Protein AF-A0A9E2E1K8-F1 (afdb_monomer_lite)

Radius of gyration: 17.43 Å; chains: 1; bounding box: 34×33×49 Å

Sequence (71 aa):
GRWELYNLAEDRTETQDLAAKNPKRVEAMAKEWFRLAEDVDRLKGRHLNPVKDKLANLNFRKDTSSGRAQK

Foldseek 3Di:
DADFDDDCVVCVPSPDTCCVVCVVVSVVVLVVVLVCCCPPVVDDDPVSDDDDNDDDDDDPDDDCVVVDPDD

pLDDT: mean 90.59, std 10.46, range [56.28, 98.19]

Structure (mmCIF, N/CA/C/O backbone):
data_AF-A0A9E2E1K8-F1
#
_entry.id   AF-A0A9E2E1K8-F1
#
loop_
_atom_site.group_PDB
_atom_site.id
_atom_site.type_symbol
_atom_site.label_atom_id
_atom_site.label_alt_id
_atom_site.label_comp_id
_atom_site.label_asym_id
_atom_site.label_entity_id
_atom_site.label_seq_id
_atom_site.pdbx_PDB_ins_code
_atom_site.Cartn_x
_atom_site.Cartn_y
_atom_site.Cartn_z
_atom_site.occupancy
_atom_site.B_iso_or_equiv
_atom_site.auth_seq_id
_atom_site.auth_comp_id
_atom_site.auth_asym_id
_atom_site.auth_atom_id
_atom_site.pdbx_PDB_model_num
ATOM 1 N N . GLY A 1 1 ? -1.002 -6.815 7.489 1.00 87.75 1 GLY A N 1
ATOM 2 C CA . GLY A 1 1 ? -2.382 -6.458 7.870 1.00 87.75 1 GLY A CA 1
ATOM 3 C C . GLY A 1 1 ? -3.250 -6.570 6.642 1.00 87.75 1 GLY A C 1
ATOM 4 O O . GLY A 1 1 ? -2.804 -7.225 5.706 1.00 87.75 1 GLY A O 1
ATOM 5 N N . ARG A 1 2 ? -4.428 -5.944 6.650 1.00 94.69 2 ARG A N 1
ATOM 6 C CA . ARG A 1 2 ? -5.255 -5.775 5.447 1.00 94.69 2 ARG A CA 1
ATOM 7 C C . ARG A 1 2 ? -4.753 -4.617 4.593 1.00 94.69 2 ARG A C 1
ATOM 9 O O . ARG A 1 2 ? -3.985 -3.801 5.091 1.00 94.69 2 ARG A O 1
ATOM 16 N N . TRP A 1 3 ? -5.200 -4.554 3.343 1.00 96.69 3 TRP A N 1
ATOM 17 C CA . TRP A 1 3 ? -5.033 -3.363 2.514 1.00 96.69 3 TRP A CA 1
ATOM 18 C C . TRP A 1 3 ? -5.944 -2.230 2.991 1.00 96.69 3 TRP A C 1
ATOM 20 O O . TRP A 1 3 ? -7.073 -2.471 3.421 1.00 96.69 3 TRP A O 1
ATOM 30 N N . GLU A 1 4 ? -5.440 -1.009 2.872 1.00 96.56 4 GLU A N 1
ATOM 31 C CA . GLU A 1 4 ? -6.115 0.240 3.223 1.00 96.56 4 GLU A CA 1
ATOM 32 C C . GLU A 1 4 ? -6.016 1.188 2.021 1.00 96.56 4 GLU A C 1
ATOM 34 O O . GLU A 1 4 ? -5.108 1.051 1.195 1.00 96.56 4 GLU A O 1
ATOM 39 N N . LEU A 1 5 ? -6.974 2.105 1.874 1.00 97.75 5 LEU A N 1
ATOM 40 C CA . LEU A 1 5 ? -7.027 3.018 0.730 1.00 97.75 5 LEU A CA 1
ATOM 41 C C . LEU A 1 5 ? -7.227 4.453 1.194 1.00 97.75 5 LEU A C 1
ATOM 43 O O . LEU A 1 5 ? -8.230 4.754 1.832 1.00 97.75 5 LEU A O 1
ATOM 47 N N . TYR A 1 6 ? -6.338 5.340 0.761 1.00 97.94 6 TYR A N 1
ATOM 48 C CA . TYR A 1 6 ? -6.349 6.749 1.138 1.00 97.94 6 TYR A CA 1
ATOM 49 C C . TYR A 1 6 ? -6.390 7.651 -0.092 1.00 97.94 6 TYR A C 1
ATOM 51 O O . TYR A 1 6 ? -5.779 7.354 -1.123 1.00 97.94 6 TYR A O 1
ATOM 59 N N . ASN A 1 7 ? -7.113 8.766 0.016 1.00 97.62 7 ASN A N 1
ATOM 60 C CA . ASN A 1 7 ? -7.089 9.820 -0.990 1.00 97.62 7 ASN A CA 1
ATOM 61 C C . ASN A 1 7 ? -6.100 10.906 -0.564 1.00 97.62 7 ASN A C 1
ATOM 63 O O . ASN A 1 7 ? -6.471 11.830 0.148 1.00 97.62 7 ASN A O 1
ATOM 67 N N . LEU A 1 8 ? -4.859 10.831 -1.041 1.00 96.88 8 LEU A N 1
ATOM 68 C CA . LEU A 1 8 ? -3.805 11.775 -0.650 1.00 96.88 8 LEU A CA 1
ATOM 69 C C . LEU A 1 8 ? -4.091 13.236 -1.031 1.00 96.88 8 LEU A C 1
ATOM 71 O O . LEU A 1 8 ? -3.487 14.135 -0.452 1.00 96.88 8 LEU A O 1
ATOM 75 N N . ALA A 1 9 ? -4.983 13.497 -1.991 1.00 97.56 9 ALA A N 1
ATOM 76 C CA . ALA A 1 9 ? -5.358 14.865 -2.347 1.00 97.56 9 ALA A CA 1
ATOM 77 C C . ALA A 1 9 ? -6.217 15.534 -1.258 1.00 97.56 9 ALA A C 1
ATOM 79 O O . ALA A 1 9 ? -6.104 16.738 -1.042 1.00 97.56 9 ALA A O 1
ATOM 80 N N . GLU A 1 10 ? -7.049 14.752 -0.567 1.00 96.94 10 GLU A N 1
ATOM 81 C CA . GLU A 1 10 ? -7.991 15.227 0.459 1.00 96.94 10 GLU A CA 1
ATOM 82 C C . GLU A 1 10 ? -7.524 14.894 1.886 1.00 96.94 10 GLU A C 1
ATOM 84 O O . GLU A 1 10 ? -7.843 15.607 2.832 1.00 96.94 10 GLU A O 1
ATOM 89 N N . ASP A 1 11 ? -6.738 13.831 2.038 1.00 96.88 11 ASP A N 1
ATOM 90 C CA . ASP A 1 11 ? -6.247 13.281 3.298 1.00 96.88 11 ASP A CA 1
ATOM 91 C C . ASP A 1 11 ? -4.772 12.901 3.150 1.00 96.88 11 ASP A C 1
ATOM 93 O O . ASP A 1 11 ? -4.384 11.739 3.021 1.00 96.88 11 ASP A O 1
ATOM 97 N N . ARG A 1 12 ? -3.923 13.928 3.167 1.00 96.00 12 ARG A N 1
ATOM 98 C CA . ARG A 1 12 ? -2.460 13.780 3.115 1.00 96.00 12 ARG A CA 1
ATOM 99 C C . ARG A 1 12 ? -1.878 13.034 4.318 1.00 96.00 12 ARG A C 1
ATOM 101 O O . ARG A 1 12 ? -0.708 12.670 4.282 1.00 96.00 12 ARG A O 1
ATOM 108 N N . THR A 1 13 ? -2.655 12.894 5.388 1.00 97.31 13 THR A N 1
ATOM 109 C CA . THR A 1 13 ? -2.242 12.284 6.656 1.00 97.31 13 THR A CA 1
ATOM 110 C C . THR A 1 13 ? -2.762 10.863 6.843 1.00 97.31 13 THR A C 1
ATOM 112 O O . THR A 1 13 ? -2.536 10.301 7.909 1.00 97.31 13 THR A O 1
ATOM 115 N N . GLU A 1 14 ? -3.435 10.293 5.837 1.00 95.88 14 GLU A N 1
ATOM 116 C CA . GLU A 1 14 ? -3.881 8.890 5.823 1.00 95.88 14 GLU A CA 1
ATOM 117 C C . GLU A 1 14 ? -4.705 8.514 7.068 1.00 95.88 14 GLU A C 1
ATOM 119 O O . GLU A 1 14 ? -4.502 7.494 7.721 1.00 95.88 14 GLU A O 1
ATOM 124 N N . THR A 1 15 ? -5.637 9.388 7.437 1.00 96.69 15 THR A N 1
ATOM 125 C CA . THR A 1 15 ? -6.491 9.228 8.620 1.00 96.69 15 THR A CA 1
ATOM 126 C C . THR A 1 15 ? -7.808 8.518 8.316 1.00 96.69 15 THR A C 1
ATOM 128 O O . THR A 1 15 ? -8.425 7.953 9.222 1.00 96.69 15 THR A O 1
ATOM 131 N N . GLN A 1 16 ? -8.260 8.534 7.060 1.00 97.00 16 GLN A N 1
ATOM 132 C CA . GLN A 1 16 ? -9.561 8.015 6.644 1.00 97.00 16 GLN A CA 1
ATOM 133 C C . GLN A 1 16 ? -9.427 6.850 5.660 1.00 97.00 16 GLN A C 1
ATOM 135 O O . GLN A 1 16 ? -9.303 7.049 4.452 1.00 97.00 16 GLN A O 1
ATOM 140 N N . ASP A 1 17 ? -9.535 5.621 6.171 1.00 96.75 17 ASP A N 1
ATOM 141 C CA . ASP A 1 17 ? -9.520 4.412 5.340 1.00 96.75 17 ASP A CA 1
ATOM 142 C C . ASP A 1 17 ? -10.804 4.294 4.491 1.00 96.75 17 ASP A C 1
ATOM 144 O O . ASP A 1 17 ? -11.920 4.122 4.995 1.00 96.75 17 ASP A O 1
ATOM 148 N N . LEU A 1 18 ? -10.638 4.362 3.170 1.00 97.44 18 LEU A N 1
ATOM 149 C CA . LEU A 1 18 ? -11.688 4.251 2.157 1.00 97.44 18 LEU A CA 1
ATOM 150 C C . LEU A 1 18 ? -11.811 2.840 1.565 1.00 97.44 18 LEU A C 1
ATOM 152 O O . LEU A 1 18 ? -12.637 2.640 0.665 1.00 97.44 18 LEU A O 1
ATOM 156 N N . ALA A 1 19 ? -11.034 1.859 2.037 1.00 96.88 19 ALA A N 1
ATOM 157 C CA . ALA A 1 19 ? -10.988 0.519 1.450 1.00 96.88 19 ALA A CA 1
ATOM 158 C C . ALA A 1 19 ? -12.362 -0.164 1.431 1.00 96.88 19 ALA A C 1
ATOM 160 O O . ALA A 1 19 ? -12.765 -0.719 0.408 1.00 96.88 19 ALA A O 1
ATOM 161 N N . ALA A 1 20 ? -13.124 -0.049 2.523 1.00 95.81 20 ALA A N 1
ATOM 162 C CA . ALA A 1 20 ? -14.469 -0.619 2.623 1.00 95.81 20 ALA A CA 1
ATOM 163 C C . ALA A 1 20 ? -15.470 0.025 1.646 1.00 95.81 20 ALA A C 1
ATOM 165 O O . ALA A 1 20 ? -16.389 -0.639 1.173 1.00 95.81 20 ALA A O 1
ATOM 166 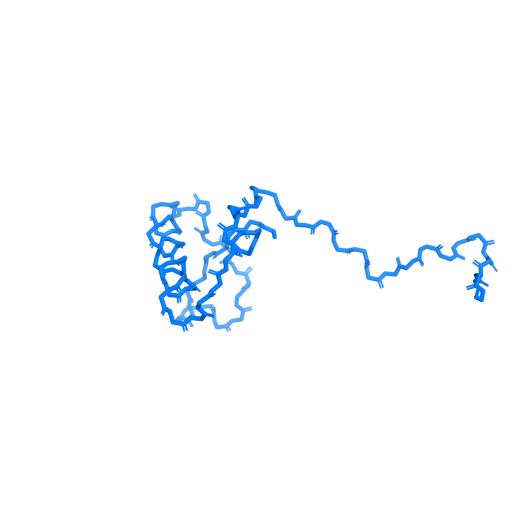N N . LYS A 1 21 ? -15.287 1.313 1.323 1.00 97.50 21 LYS A N 1
ATOM 167 C CA . LYS A 1 21 ? -16.148 2.049 0.385 1.00 97.50 21 LYS A CA 1
ATOM 168 C C . LYS A 1 21 ? -15.794 1.755 -1.074 1.00 97.50 21 LYS A C 1
ATOM 170 O O . LYS A 1 21 ? -16.668 1.809 -1.932 1.00 97.50 21 LYS A O 1
ATOM 175 N N . ASN A 1 22 ? -14.530 1.434 -1.360 1.00 97.06 22 ASN A N 1
ATOM 176 C CA . ASN A 1 22 ? -14.017 1.258 -2.721 1.00 97.06 22 ASN A CA 1
ATOM 177 C C . ASN A 1 22 ? -13.248 -0.071 -2.903 1.00 97.06 22 ASN A C 1
ATOM 179 O O . ASN A 1 22 ? -12.090 -0.057 -3.333 1.00 97.06 22 ASN A O 1
ATOM 183 N N . PRO A 1 23 ? -13.870 -1.239 -2.653 1.00 96.44 23 PRO A N 1
ATOM 184 C CA . PRO A 1 23 ? -13.168 -2.528 -2.654 1.00 96.44 23 PRO A CA 1
ATOM 185 C C . PRO A 1 23 ? -12.561 -2.886 -4.019 1.00 96.44 23 PRO A C 1
ATOM 187 O O . PRO A 1 23 ? -11.455 -3.414 -4.090 1.00 96.44 23 PRO A O 1
ATOM 190 N N . LYS A 1 24 ? -13.229 -2.522 -5.123 1.00 97.81 24 LYS A N 1
ATOM 191 C CA . LYS A 1 24 ? -12.712 -2.754 -6.485 1.00 97.81 24 LYS A CA 1
ATOM 192 C C . LYS A 1 24 ? -11.411 -1.993 -6.757 1.00 97.81 24 LYS A C 1
ATOM 194 O O . LYS A 1 24 ? -10.546 -2.485 -7.477 1.00 97.81 24 LYS A O 1
ATOM 199 N N . ARG A 1 25 ? -11.264 -0.788 -6.189 1.00 97.44 25 ARG A N 1
ATOM 200 C CA . ARG A 1 25 ? -10.048 0.023 -6.347 1.00 97.44 25 ARG A CA 1
ATOM 201 C C . ARG A 1 25 ? -8.882 -0.612 -5.598 1.00 97.44 25 ARG A C 1
ATOM 203 O O . ARG A 1 25 ? -7.795 -0.700 -6.161 1.00 97.44 25 ARG A O 1
ATOM 210 N N . VAL A 1 26 ? -9.138 -1.096 -4.383 1.00 97.38 26 VAL A N 1
ATOM 211 C CA . VAL A 1 26 ? -8.158 -1.845 -3.585 1.00 97.38 26 VAL A CA 1
ATOM 212 C C . VAL A 1 26 ? -7.691 -3.085 -4.338 1.00 97.38 26 VAL A C 1
ATOM 214 O O . VAL A 1 26 ? -6.492 -3.291 -4.472 1.00 97.38 26 VAL A O 1
ATOM 217 N N . GLU A 1 27 ? -8.615 -3.873 -4.894 1.00 96.56 27 GLU A N 1
ATOM 218 C CA . GLU A 1 27 ? -8.270 -5.085 -5.644 1.00 96.56 27 GLU A CA 1
ATOM 219 C C . GLU A 1 27 ? -7.380 -4.782 -6.860 1.00 96.56 27 GLU A C 1
ATOM 221 O O . GLU A 1 27 ? -6.364 -5.445 -7.069 1.00 96.56 27 GLU A O 1
ATOM 226 N N . ALA A 1 28 ? -7.729 -3.761 -7.648 1.00 98.19 28 ALA A N 1
ATOM 227 C CA . ALA A 1 28 ? -6.946 -3.371 -8.818 1.00 98.19 28 ALA A CA 1
ATOM 228 C C . ALA A 1 28 ? -5.533 -2.898 -8.440 1.00 98.19 28 ALA A C 1
ATOM 230 O O . ALA A 1 28 ? -4.557 -3.298 -9.070 1.00 98.19 28 ALA A O 1
ATOM 231 N N . MET A 1 29 ? -5.412 -2.079 -7.392 1.00 97.94 29 MET A N 1
ATOM 232 C CA . MET A 1 29 ? -4.116 -1.569 -6.937 1.00 97.94 29 MET A CA 1
ATOM 233 C C . MET A 1 29 ? -3.266 -2.658 -6.277 1.00 97.94 29 MET A C 1
ATOM 235 O O . MET A 1 29 ? -2.059 -2.692 -6.494 1.00 97.94 29 MET A O 1
ATOM 239 N N . ALA A 1 30 ? -3.880 -3.584 -5.537 1.00 96.88 30 ALA A N 1
ATOM 240 C CA . ALA A 1 30 ? -3.182 -4.731 -4.968 1.00 96.88 30 ALA A CA 1
ATOM 241 C C . ALA A 1 30 ? -2.593 -5.629 -6.067 1.00 96.88 30 ALA A C 1
ATOM 243 O O . ALA A 1 30 ? -1.445 -6.050 -5.953 1.00 96.88 30 ALA A O 1
ATOM 244 N N . LYS A 1 31 ? -3.339 -5.881 -7.155 1.00 97.12 31 LYS A N 1
ATOM 245 C CA . LYS A 1 31 ? -2.824 -6.630 -8.316 1.00 97.12 31 LYS A CA 1
ATOM 246 C C . LYS A 1 31 ? -1.601 -5.952 -8.928 1.00 97.12 31 LYS A C 1
ATOM 248 O O . LYS A 1 31 ? -0.609 -6.625 -9.188 1.00 97.12 31 LYS A O 1
ATOM 253 N N . GLU A 1 32 ? -1.655 -4.635 -9.109 1.00 97.94 32 GLU A N 1
ATOM 254 C CA . GLU A 1 32 ? -0.521 -3.881 -9.647 1.00 97.94 32 GLU A CA 1
ATOM 255 C C . GLU A 1 32 ? 0.687 -3.907 -8.700 1.00 97.94 32 GLU A C 1
AT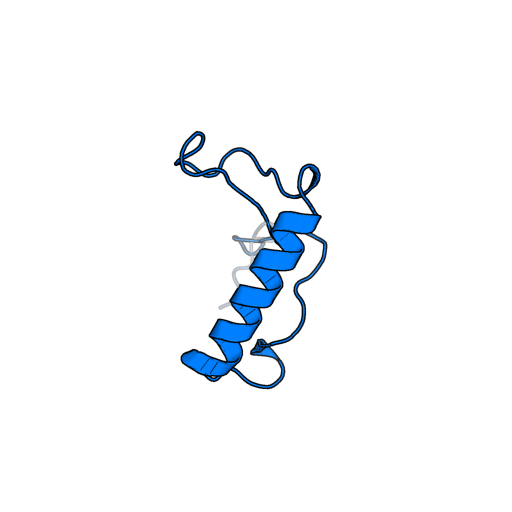OM 257 O O . GLU A 1 32 ? 1.813 -4.101 -9.149 1.00 97.94 32 GLU A O 1
ATOM 262 N N . TRP A 1 33 ? 0.464 -3.803 -7.387 1.00 97.38 33 TRP A N 1
ATOM 263 C CA . TRP A 1 33 ? 1.532 -3.942 -6.397 1.00 97.38 33 TRP A CA 1
ATOM 264 C C . TRP A 1 33 ? 2.220 -5.310 -6.487 1.00 97.38 33 TRP A C 1
ATOM 266 O O . TRP A 1 33 ? 3.445 -5.365 -6.548 1.00 97.38 33 TRP A O 1
ATOM 276 N N . PHE A 1 34 ? 1.456 -6.409 -6.554 1.00 96.44 34 PHE A N 1
ATOM 277 C CA . PHE A 1 34 ? 2.031 -7.756 -6.678 1.00 96.44 34 PHE A CA 1
ATOM 278 C C . PHE A 1 34 ? 2.799 -7.941 -7.989 1.00 96.44 34 PHE A C 1
ATOM 280 O O . PHE A 1 34 ? 3.860 -8.560 -7.978 1.00 96.44 34 PHE A O 1
ATOM 287 N N . ARG A 1 35 ? 2.311 -7.358 -9.091 1.00 97.25 35 ARG A N 1
ATOM 288 C CA . ARG A 1 35 ? 3.020 -7.357 -10.375 1.00 97.25 35 ARG A CA 1
ATOM 289 C C . ARG A 1 35 ? 4.383 -6.670 -10.258 1.00 97.25 35 ARG A C 1
ATOM 291 O O . ARG A 1 35 ? 5.390 -7.231 -10.668 1.00 97.25 35 ARG A O 1
ATOM 298 N N . LEU A 1 36 ? 4.435 -5.479 -9.656 1.00 97.62 36 LEU A N 1
ATOM 299 C CA . LEU A 1 36 ? 5.697 -4.761 -9.432 1.00 97.62 36 LEU A CA 1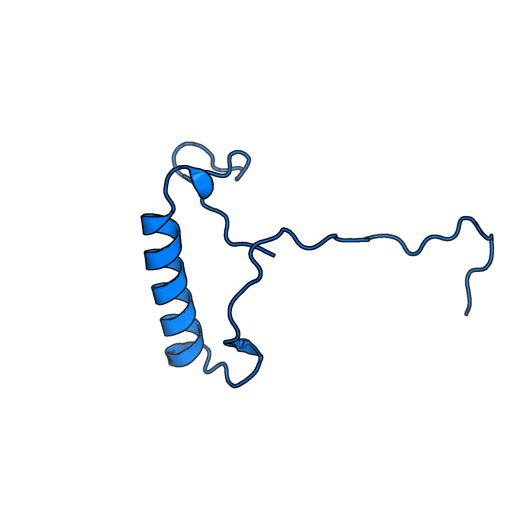
ATOM 300 C C . LEU A 1 36 ? 6.634 -5.529 -8.486 1.00 97.62 36 LEU A C 1
ATOM 302 O O . LEU A 1 36 ? 7.831 -5.624 -8.751 1.00 97.62 36 LEU A O 1
ATOM 306 N N . ALA A 1 37 ? 6.089 -6.114 -7.420 1.00 96.69 37 ALA A N 1
ATOM 307 C CA . ALA A 1 37 ? 6.848 -6.897 -6.451 1.00 96.69 37 ALA A CA 1
ATOM 308 C C . ALA A 1 37 ? 7.505 -8.143 -7.079 1.00 96.69 37 ALA A C 1
ATOM 310 O O . ALA A 1 37 ? 8.620 -8.520 -6.712 1.00 96.69 37 ALA A O 1
ATOM 311 N N . GLU A 1 38 ? 6.830 -8.787 -8.031 1.00 96.69 38 GLU A N 1
ATOM 312 C CA . GLU A 1 38 ? 7.373 -9.921 -8.781 1.00 96.69 38 GLU A CA 1
ATOM 313 C C . GLU A 1 38 ? 8.359 -9.475 -9.872 1.00 96.69 38 GLU A C 1
ATOM 315 O O . GLU A 1 38 ? 9.478 -9.983 -9.933 1.00 96.69 38 GLU A O 1
ATOM 320 N N . ASP A 1 39 ? 7.982 -8.503 -10.706 1.00 96.94 39 ASP A N 1
ATOM 321 C CA . ASP A 1 39 ? 8.737 -8.152 -11.916 1.00 96.94 39 ASP A CA 1
ATOM 322 C C . ASP A 1 39 ? 9.966 -7.278 -11.627 1.00 96.94 39 ASP A C 1
ATOM 324 O O . ASP A 1 39 ? 11.027 -7.439 -12.241 1.00 96.94 39 ASP A O 1
ATOM 328 N N . VAL A 1 40 ? 9.820 -6.321 -10.707 1.00 96.19 40 VAL A N 1
ATOM 329 C CA . VAL A 1 40 ? 10.830 -5.293 -10.424 1.00 96.19 40 VAL A CA 1
ATOM 330 C C . VAL A 1 40 ? 11.665 -5.700 -9.218 1.00 96.19 40 VAL A C 1
ATOM 332 O O . VAL A 1 40 ? 12.886 -5.829 -9.334 1.00 96.19 40 VAL A O 1
ATOM 335 N N . ASP A 1 41 ? 11.004 -5.982 -8.094 1.00 95.06 41 ASP A N 1
ATOM 336 C CA . ASP A 1 41 ? 11.679 -6.337 -6.838 1.00 95.06 41 ASP A CA 1
ATOM 337 C C . ASP A 1 41 ? 12.105 -7.813 -6.792 1.00 95.06 41 ASP A C 1
ATOM 339 O O . ASP A 1 41 ? 12.907 -8.208 -5.941 1.00 95.06 41 ASP A O 1
ATOM 343 N N . ARG A 1 42 ? 11.610 -8.636 -7.731 1.00 95.50 42 ARG A N 1
ATOM 344 C CA . ARG A 1 42 ? 11.960 -10.060 -7.884 1.00 95.50 42 ARG A CA 1
ATOM 345 C C . ARG A 1 42 ? 11.679 -10.884 -6.629 1.00 95.50 42 ARG A C 1
ATOM 347 O O . ARG A 1 42 ? 12.399 -11.849 -6.342 1.00 95.50 42 ARG A O 1
ATOM 354 N N . LEU A 1 43 ? 10.634 -10.519 -5.882 1.00 95.94 43 LEU A N 1
ATOM 355 C CA . LEU A 1 43 ? 10.180 -11.276 -4.719 1.00 95.94 43 LEU A CA 1
ATOM 356 C C . LEU A 1 43 ? 9.697 -12.671 -5.139 1.00 95.94 43 LEU A C 1
ATOM 358 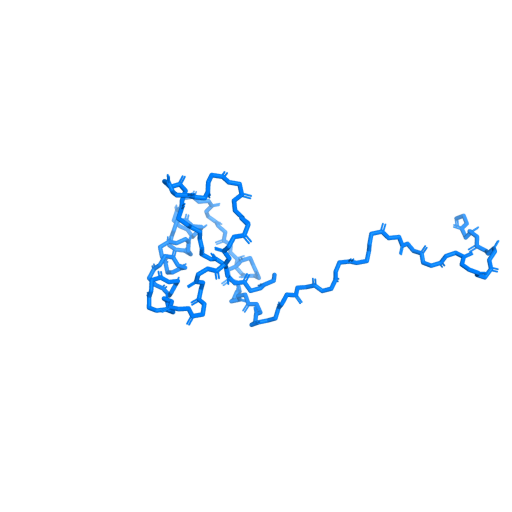O O . LEU A 1 43 ? 9.183 -12.872 -6.235 1.00 95.94 43 LEU A O 1
ATOM 362 N N . LYS A 1 44 ? 9.878 -13.664 -4.259 1.00 93.44 44 LYS A N 1
ATOM 363 C CA . LYS A 1 44 ? 9.518 -15.067 -4.527 1.00 93.44 44 LYS A CA 1
ATOM 364 C C . LYS A 1 44 ? 8.924 -15.757 -3.305 1.00 93.44 44 LYS A C 1
ATOM 366 O O . LYS A 1 44 ? 9.164 -15.367 -2.160 1.00 93.44 44 LYS A O 1
ATOM 371 N N . GLY A 1 45 ? 8.197 -16.845 -3.554 1.00 94.56 45 GLY A N 1
ATOM 372 C CA . GLY A 1 45 ? 7.675 -17.729 -2.514 1.00 94.56 45 GLY A CA 1
ATOM 373 C C . GLY A 1 45 ? 6.792 -16.982 -1.515 1.00 94.56 45 GLY A C 1
ATOM 374 O O . GLY A 1 45 ? 5.857 -16.289 -1.901 1.00 94.56 45 GLY A O 1
ATOM 375 N N . ARG A 1 46 ? 7.112 -17.096 -0.219 1.00 93.00 46 ARG A N 1
ATOM 376 C CA . ARG A 1 46 ? 6.292 -16.551 0.879 1.00 93.00 46 ARG A CA 1
ATOM 377 C C . ARG A 1 46 ? 6.111 -15.030 0.837 1.00 93.00 46 ARG A C 1
ATOM 379 O O . ARG A 1 46 ? 5.188 -14.530 1.471 1.00 93.00 46 ARG A O 1
ATOM 386 N N . HIS A 1 47 ? 6.975 -14.307 0.125 1.00 91.31 47 HIS A N 1
ATOM 387 C CA . HIS A 1 47 ? 6.909 -12.848 0.012 1.00 91.31 47 HIS A CA 1
ATOM 388 C C . HIS A 1 47 ? 5.780 -12.359 -0.908 1.00 91.31 47 HIS A C 1
ATOM 390 O O . HIS A 1 47 ? 5.331 -11.232 -0.743 1.00 91.31 47 HIS A O 1
ATOM 396 N N . LEU A 1 48 ? 5.287 -13.210 -1.815 1.00 93.94 48 LEU A N 1
ATOM 397 C CA . LEU A 1 48 ? 4.138 -12.924 -2.685 1.00 93.94 48 LEU A CA 1
ATOM 398 C C . LEU A 1 48 ? 2.824 -13.503 -2.133 1.00 93.94 48 LEU A C 1
ATOM 400 O O . LEU A 1 48 ? 1.812 -13.541 -2.830 1.00 93.94 48 LEU A O 1
ATOM 404 N N . ASN A 1 49 ? 2.820 -13.980 -0.884 1.00 94.19 49 ASN A N 1
ATOM 405 C CA . ASN A 1 49 ? 1.602 -14.503 -0.282 1.00 94.19 49 ASN A CA 1
ATOM 406 C C . ASN A 1 49 ? 0.542 -13.394 -0.145 1.00 94.19 49 ASN A C 1
ATOM 408 O O . ASN A 1 49 ? 0.883 -12.263 0.217 1.00 94.19 49 ASN A O 1
ATOM 412 N N . PRO A 1 50 ? -0.749 -13.724 -0.334 1.00 91.94 50 PRO A N 1
ATOM 413 C CA . PRO A 1 50 ? -1.833 -12.789 -0.085 1.00 91.94 50 PRO A CA 1
ATOM 414 C C . PRO A 1 50 ? -1.793 -12.218 1.335 1.00 91.94 50 PRO A C 1
ATOM 416 O O . PRO A 1 50 ? -1.438 -12.901 2.304 1.00 91.94 50 PRO A O 1
ATOM 419 N N . VAL A 1 51 ? -2.193 -10.954 1.460 1.00 92.50 51 VAL A N 1
ATOM 420 C CA . VAL A 1 51 ? -2.331 -10.296 2.760 1.00 92.50 51 VAL A CA 1
ATOM 421 C C . VAL A 1 51 ? -3.533 -10.851 3.535 1.00 92.50 51 VAL A C 1
ATOM 423 O O . VAL A 1 51 ? -4.404 -11.513 2.978 1.00 92.50 51 VAL A O 1
ATOM 426 N N . LYS A 1 52 ? -3.591 -10.584 4.843 1.00 92.31 52 LYS A N 1
ATOM 427 C CA . LYS A 1 52 ? -4.713 -11.010 5.698 1.00 92.31 52 LYS A CA 1
ATOM 428 C C . LYS A 1 52 ? -5.853 -10.000 5.617 1.00 92.31 52 LYS A C 1
ATOM 430 O O . LYS A 1 52 ? -5.585 -8.809 5.588 1.00 92.31 52 LYS A O 1
ATOM 435 N N . ASP A 1 53 ? -7.095 -10.442 5.782 1.00 89.12 53 ASP A N 1
ATOM 436 C CA . ASP A 1 53 ? -8.260 -9.535 5.796 1.00 89.12 53 ASP A CA 1
ATOM 437 C C . ASP A 1 53 ? -8.358 -8.651 7.051 1.00 89.12 53 ASP A C 1
ATOM 439 O O . ASP A 1 53 ? -9.112 -7.679 7.094 1.00 89.12 53 ASP A O 1
ATOM 443 N N . LYS A 1 54 ? -7.599 -8.975 8.104 1.00 90.62 54 LYS A N 1
ATOM 444 C CA . LYS A 1 54 ? -7.626 -8.266 9.390 1.00 90.62 54 LYS A CA 1
ATOM 445 C C . 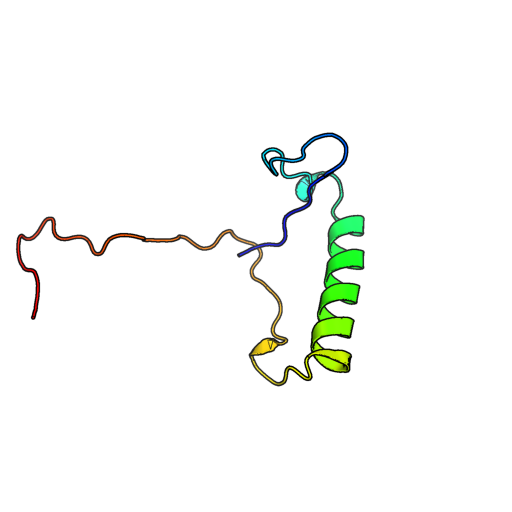LYS A 1 54 ? -6.349 -7.464 9.621 1.00 90.62 54 LYS A C 1
ATOM 447 O O . LYS A 1 54 ? -5.252 -7.858 9.205 1.00 90.62 54 LYS A O 1
ATOM 452 N N . LEU A 1 55 ? -6.487 -6.358 10.353 1.00 88.06 55 LEU A N 1
ATOM 453 C CA . LEU A 1 55 ? -5.334 -5.632 10.880 1.00 88.06 55 LEU A CA 1
ATOM 454 C C . LEU A 1 55 ? -4.517 -6.558 11.778 1.00 88.06 55 LEU A C 1
ATOM 456 O O . LEU A 1 55 ? -5.061 -7.359 12.541 1.00 88.06 55 LEU A O 1
ATOM 460 N N . ALA A 1 56 ? -3.197 -6.469 11.644 1.00 85.44 56 ALA A N 1
ATOM 461 C CA . ALA A 1 56 ? -2.313 -7.192 12.537 1.00 85.44 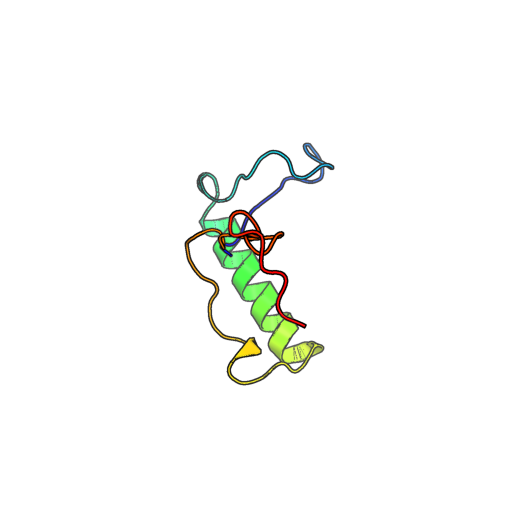56 ALA A CA 1
ATOM 462 C C . ALA A 1 56 ? -2.396 -6.527 13.912 1.00 85.44 56 ALA A C 1
ATOM 464 O O . ALA A 1 56 ? -2.278 -5.309 14.008 1.00 85.44 56 ALA A O 1
ATOM 465 N N . ASN A 1 57 ? -2.591 -7.319 14.965 1.00 84.62 57 ASN A N 1
ATOM 466 C CA . ASN A 1 57 ? -2.445 -6.798 16.313 1.00 84.62 57 ASN A CA 1
ATOM 467 C C . ASN A 1 57 ? -0.953 -6.541 16.564 1.00 84.62 57 ASN A C 1
ATOM 469 O O . ASN A 1 57 ? -0.160 -7.486 16.582 1.00 84.62 57 ASN A O 1
ATOM 473 N N . LEU A 1 58 ? -0.570 -5.271 16.682 1.00 83.25 58 LEU A N 1
ATOM 474 C CA . LEU A 1 58 ? 0.811 -4.863 16.913 1.00 83.25 58 LEU A CA 1
ATOM 475 C C . LEU A 1 58 ? 1.026 -4.664 18.414 1.00 83.25 58 LEU A C 1
ATOM 477 O O . LEU A 1 58 ? 0.602 -3.668 18.995 1.00 83.25 58 LEU A O 1
ATOM 481 N N . ASN A 1 59 ? 1.713 -5.617 19.041 1.00 82.38 59 ASN A N 1
ATOM 482 C CA . ASN A 1 59 ? 2.144 -5.494 20.429 1.00 82.38 59 ASN A CA 1
ATOM 483 C C . ASN A 1 59 ? 3.543 -4.876 20.464 1.00 82.38 59 ASN A C 1
ATOM 485 O O . ASN A 1 59 ? 4.542 -5.565 20.273 1.00 82.38 59 ASN A O 1
ATOM 489 N N . PHE A 1 60 ? 3.616 -3.568 20.710 1.00 78.44 60 PHE A N 1
ATOM 490 C CA . PHE A 1 60 ? 4.889 -2.836 20.751 1.00 78.44 60 PHE A CA 1
ATOM 491 C C . PHE A 1 60 ? 5.681 -3.050 22.044 1.00 78.44 60 PHE A C 1
ATOM 493 O O . PHE A 1 60 ? 6.876 -2.772 22.093 1.00 78.44 60 PHE A O 1
ATOM 500 N N . ARG A 1 61 ? 5.026 -3.532 23.104 1.00 78.06 61 ARG A N 1
ATOM 501 C CA . ARG A 1 61 ? 5.662 -3.821 24.390 1.00 78.06 61 ARG A CA 1
ATOM 502 C C . ARG A 1 61 ? 5.420 -5.273 24.762 1.00 78.06 61 ARG A C 1
ATOM 504 O O . ARG A 1 61 ? 4.288 -5.749 24.713 1.00 78.06 61 ARG A O 1
ATOM 511 N N . LYS A 1 62 ? 6.492 -5.961 25.156 1.00 71.38 62 LYS A N 1
ATOM 512 C CA . LYS A 1 62 ? 6.382 -7.211 25.907 1.00 71.38 62 LYS A CA 1
ATOM 513 C C . LYS A 1 62 ? 5.740 -6.858 27.246 1.00 71.38 62 LYS A C 1
ATOM 515 O O . LYS A 1 62 ? 6.179 -5.905 27.886 1.00 71.38 62 LYS A O 1
ATOM 520 N N . ASP A 1 63 ? 4.699 -7.580 27.638 1.00 72.12 63 ASP A N 1
ATOM 521 C CA . ASP A 1 63 ? 4.086 -7.364 28.942 1.00 72.12 63 ASP A CA 1
ATOM 522 C C . ASP A 1 63 ? 5.099 -7.709 30.045 1.00 72.12 63 ASP A C 1
ATOM 524 O O . ASP A 1 63 ? 5.521 -8.858 30.188 1.00 72.12 63 ASP A O 1
ATOM 528 N N . THR A 1 64 ? 5.536 -6.691 30.786 1.00 72.31 64 THR A N 1
ATOM 529 C CA . THR A 1 64 ? 6.431 -6.819 31.943 1.00 72.31 64 THR A CA 1
ATOM 530 C C . THR A 1 64 ? 5.679 -6.676 33.265 1.00 72.31 64 THR A C 1
ATOM 532 O O . THR A 1 64 ? 6.316 -6.476 34.297 1.00 72.31 64 THR A O 1
ATOM 535 N N . SER A 1 65 ? 4.344 -6.780 33.262 1.00 70.94 65 SER A N 1
ATOM 536 C CA . SER A 1 65 ? 3.497 -6.726 34.465 1.00 70.94 65 SER A CA 1
ATOM 537 C C . SER A 1 65 ? 3.926 -7.722 35.553 1.00 70.94 65 SER A C 1
ATOM 539 O O . SER A 1 65 ? 3.780 -7.446 36.739 1.00 70.94 65 SER A O 1
ATOM 541 N N . SER A 1 66 ? 4.542 -8.843 35.162 1.00 76.06 66 SER A N 1
ATOM 542 C CA . SER A 1 66 ? 5.101 -9.859 36.066 1.00 76.06 66 SER A CA 1
ATOM 543 C C . SER A 1 66 ? 6.458 -9.501 36.698 1.00 76.06 66 SER A C 1
ATOM 545 O O . SER A 1 66 ? 7.031 -10.319 37.416 1.00 76.06 66 SER A O 1
ATOM 547 N N . GLY A 1 67 ? 7.023 -8.320 36.414 1.00 66.38 67 GLY A N 1
ATOM 548 C CA . GLY A 1 67 ? 8.294 -7.851 36.984 1.00 66.38 67 GLY A CA 1
ATOM 549 C C . GLY A 1 67 ? 9.546 -8.619 36.534 1.00 66.38 67 GLY A C 1
ATOM 550 O O . GLY A 1 67 ? 10.656 -8.274 36.932 1.00 66.38 67 GLY A O 1
ATOM 551 N N . ARG A 1 68 ? 9.411 -9.646 35.683 1.00 64.56 68 ARG A N 1
ATOM 552 C CA . ARG A 1 68 ? 10.538 -10.417 35.140 1.00 64.56 68 ARG A CA 1
ATOM 553 C C . ARG A 1 68 ? 10.893 -9.951 33.731 1.00 64.56 68 ARG A C 1
ATOM 555 O O . ARG A 1 68 ? 10.369 -10.449 32.737 1.00 64.56 68 ARG A O 1
ATOM 562 N N . ALA A 1 69 ? 11.860 -9.045 33.640 1.00 63.62 69 ALA A N 1
ATOM 563 C CA . ALA A 1 69 ? 12.647 -8.896 32.423 1.00 63.62 69 ALA A CA 1
ATOM 564 C C . ALA A 1 69 ? 13.639 -10.072 32.355 1.00 63.62 69 ALA A C 1
ATOM 566 O O . ALA A 1 69 ? 14.609 -10.116 33.109 1.00 63.62 69 ALA A O 1
ATOM 567 N N . GLN A 1 70 ? 13.363 -11.076 31.518 1.00 64.19 70 GLN A N 1
ATOM 568 C CA . GLN A 1 70 ? 14.346 -12.127 31.233 1.00 64.19 70 GLN A CA 1
ATOM 569 C C . GLN A 1 70 ? 15.500 -11.521 30.420 1.00 64.19 70 GLN A C 1
ATOM 571 O O . GLN A 1 70 ? 15.237 -10.859 29.414 1.00 64.19 70 GLN A O 1
ATOM 576 N N . LYS A 1 71 ? 16.731 -11.722 30.909 1.00 56.28 71 LYS A N 1
ATOM 577 C CA . LYS A 1 71 ? 17.983 -11.424 30.200 1.00 56.28 71 LYS A CA 1
ATOM 578 C C . LYS A 1 71 ? 18.163 -12.338 28.996 1.00 56.28 71 LYS A C 1
ATOM 580 O O . LYS A 1 71 ? 17.738 -13.511 29.102 1.00 56.28 71 LYS A O 1
#

Secondary structure (DSSP, 8-state):
-------TTT-TT--S--TTT-HHHHHHHHHHHHHHHHHTS---GGGGPPPPSS------S---TTS----